Protein AF-A0A4V3MTF3-F1 (afdb_monomer_lite)

Sequence (50 aa):
LMYHSRVTEEALDEHEAILAAFTAGDPRAAEKAMRVHIENSRDRLLPAFE

pLDDT: mean 83.09, std 17.26, range [42.34, 98.0]

Secondary structure (DSSP, 8-state):
--SSSHHHHHHHHHHHHHHHHHHTT-HHHHHHHHHHHHHHHHHHHGGG--

Structure (mmCIF, N/CA/C/O backbone):
data_AF-A0A4V3MTF3-F1
#
_entry.id   AF-A0A4V3MTF3-F1
#
loop_
_atom_site.group_PDB
_atom_site.id
_atom_site.type_symbol
_atom_site.label_atom_id
_atom_site.label_alt_id
_atom_site.label_comp_id
_atom_site.label_asym_id
_atom_site.label_entity_id
_atom_site.label_seq_id
_atom_site.pdbx_PDB_ins_code
_atom_site.Cartn_x
_atom_site.Cartn_y
_atom_site.Cartn_z
_atom_site.occupancy
_atom_site.B_iso_or_equiv
_atom_site.auth_seq_id
_atom_site.auth_comp_id
_atom_site.auth_asym_id
_atom_site.auth_atom_id
_atom_site.pdbx_PDB_model_num
ATOM 1 N N . LEU A 1 1 ? 3.411 4.585 -25.266 1.00 50.53 1 LEU A N 1
ATOM 2 C CA . LEU A 1 1 ? 2.485 5.141 -24.244 1.00 50.53 1 LEU A CA 1
ATOM 3 C C . LEU A 1 1 ? 1.385 4.141 -23.827 1.00 50.53 1 LEU A C 1
ATOM 5 O O . LEU A 1 1 ? 0.310 4.553 -23.426 1.00 50.53 1 LEU A O 1
ATOM 9 N N . MET A 1 2 ? 1.661 2.827 -23.848 1.00 42.34 2 MET A N 1
ATOM 10 C CA . MET A 1 2 ? 0.779 1.771 -23.305 1.00 42.34 2 MET A CA 1
ATOM 11 C C . MET A 1 2 ? 1.206 1.318 -21.892 1.00 42.34 2 MET A C 1
ATOM 13 O O . MET A 1 2 ? 0.804 0.259 -21.435 1.00 42.34 2 MET A O 1
ATOM 17 N N . TYR A 1 3 ? 2.045 2.099 -21.203 1.00 44.31 3 TYR A N 1
ATOM 18 C CA . TYR A 1 3 ? 2.599 1.730 -19.895 1.00 44.31 3 TYR A CA 1
ATOM 19 C C . TYR A 1 3 ? 1.797 2.281 -18.707 1.00 44.31 3 TYR A C 1
ATOM 21 O O . TYR A 1 3 ? 2.081 1.950 -17.568 1.00 44.31 3 TYR A O 1
ATOM 29 N N . HIS A 1 4 ? 0.791 3.130 -18.950 1.00 49.88 4 HIS A N 1
ATOM 30 C CA . HIS A 1 4 ? 0.170 3.913 -17.878 1.00 49.88 4 HIS A CA 1
ATOM 31 C C . HIS A 1 4 ? -1.237 3.480 -17.465 1.00 49.88 4 HIS A C 1
ATOM 33 O O . HIS A 1 4 ? -1.651 3.896 -16.399 1.00 49.88 4 HIS A O 1
ATOM 39 N N . SER A 1 5 ? -1.970 2.661 -18.232 1.00 46.31 5 SER A N 1
ATOM 40 C CA . SER A 1 5 ? -3.357 2.310 -17.859 1.00 46.31 5 SER A CA 1
ATOM 41 C C . SER A 1 5 ? -3.511 0.973 -17.127 1.00 46.31 5 SER A C 1
ATOM 43 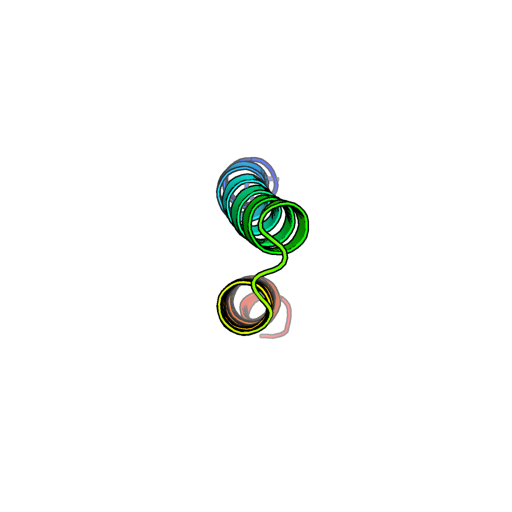O O . SER A 1 5 ? -4.390 0.843 -16.287 1.00 46.31 5 SER A O 1
ATOM 45 N N . ARG A 1 6 ? -2.663 -0.027 -17.403 1.00 48.56 6 ARG A N 1
ATOM 46 C CA . ARG A 1 6 ? -2.684 -1.312 -16.668 1.00 48.56 6 ARG A CA 1
ATOM 47 C C . ARG A 1 6 ? -1.900 -1.240 -15.361 1.00 48.56 6 ARG A C 1
ATOM 49 O O . ARG A 1 6 ? -2.312 -1.804 -14.361 1.00 48.56 6 ARG A O 1
ATOM 56 N N . VAL A 1 7 ? -0.816 -0.461 -15.371 1.00 53.62 7 VAL A N 1
ATOM 57 C CA . VAL A 1 7 ? -0.014 -0.159 -14.180 1.00 53.62 7 VAL A CA 1
ATOM 58 C C . VAL A 1 7 ? -0.821 0.637 -13.149 1.00 53.62 7 VAL A C 1
ATOM 60 O O . VAL A 1 7 ? -0.488 0.584 -11.975 1.00 53.62 7 VAL A O 1
ATOM 63 N N . THR A 1 8 ? -1.892 1.339 -13.539 1.00 59.22 8 THR A N 1
ATOM 64 C CA . THR A 1 8 ? -2.735 2.069 -12.582 1.00 59.22 8 THR A CA 1
ATOM 65 C C . THR A 1 8 ? -3.731 1.187 -11.843 1.00 59.22 8 THR A C 1
ATOM 67 O O . THR A 1 8 ? -3.898 1.406 -10.656 1.00 59.22 8 THR A O 1
ATOM 70 N N . GLU A 1 9 ? -4.374 0.201 -12.476 1.00 62.38 9 GLU A N 1
ATOM 71 C CA . GLU A 1 9 ? -5.371 -0.633 -11.774 1.00 62.38 9 GLU A CA 1
ATOM 72 C C . GLU A 1 9 ? -4.711 -1.577 -10.764 1.00 62.38 9 GLU A C 1
ATOM 74 O O . GLU A 1 9 ? -5.036 -1.521 -9.584 1.00 62.38 9 GLU A O 1
ATOM 79 N N . GLU A 1 10 ? -3.695 -2.342 -11.177 1.00 68.69 10 GLU A N 1
ATOM 80 C CA . GLU A 1 10 ? -2.988 -3.245 -10.255 1.00 68.69 10 GLU A CA 1
ATOM 81 C C . GLU A 1 10 ? -2.278 -2.485 -9.123 1.00 68.69 10 GLU A C 1
ATOM 83 O O . GLU A 1 10 ? -2.270 -2.941 -7.982 1.00 68.69 10 GLU A O 1
ATOM 88 N N . ALA A 1 11 ? -1.720 -1.299 -9.395 1.00 73.81 11 ALA A N 1
ATOM 89 C CA . ALA A 1 11 ? -1.115 -0.488 -8.339 1.00 73.81 11 ALA A CA 1
ATOM 90 C C . ALA A 1 11 ? -2.160 0.103 -7.379 1.00 73.81 11 ALA A C 1
ATOM 92 O O . ALA A 1 11 ? -1.874 0.254 -6.192 1.00 73.81 11 ALA A O 1
ATOM 93 N N . LEU A 1 12 ? -3.362 0.440 -7.860 1.00 82.25 12 LEU A N 1
ATOM 94 C CA . LEU A 1 12 ? -4.443 0.924 -7.000 1.00 82.25 12 LEU A CA 1
ATOM 95 C C . LEU A 1 12 ? -4.961 -0.190 -6.082 1.00 82.25 12 LEU A C 1
ATOM 97 O O . LEU A 1 12 ? -5.104 0.062 -4.887 1.00 82.25 12 LEU A O 1
ATOM 101 N N . ASP A 1 13 ? -5.128 -1.410 -6.595 1.00 87.94 13 ASP A N 1
ATOM 102 C CA . ASP A 1 13 ? -5.530 -2.576 -5.794 1.00 87.94 13 ASP A CA 1
ATOM 103 C C . ASP A 1 13 ? -4.481 -2.911 -4.715 1.00 87.94 13 ASP A C 1
ATOM 105 O O . ASP A 1 13 ? -4.810 -3.171 -3.553 1.00 87.94 13 ASP A O 1
ATOM 109 N N . GLU A 1 14 ? -3.192 -2.851 -5.071 1.00 89.69 14 GLU A N 1
ATOM 110 C CA . GLU A 1 14 ? -2.081 -3.015 -4.123 1.00 89.69 14 GLU A CA 1
ATOM 111 C C . GLU A 1 14 ? -2.132 -1.962 -3.004 1.00 89.69 14 GLU A C 1
ATOM 113 O O . GLU A 1 14 ? -1.959 -2.284 -1.823 1.00 89.69 14 GLU A O 1
ATOM 118 N N . HIS A 1 15 ? -2.383 -0.699 -3.357 1.00 91.81 15 HIS A N 1
ATOM 119 C CA . HIS A 1 15 ? -2.493 0.385 -2.386 1.00 91.81 15 HIS A CA 1
ATOM 120 C C . HIS A 1 15 ? -3.735 0.258 -1.503 1.00 91.81 15 HIS A C 1
ATOM 122 O O . HIS A 1 15 ? -3.639 0.500 -0.297 1.00 91.81 15 HIS A O 1
ATOM 128 N N . GLU A 1 16 ? -4.872 -0.165 -2.053 1.00 93.31 16 GLU A N 1
ATOM 129 C CA . GLU A 1 16 ? -6.083 -0.419 -1.274 1.00 93.31 16 GLU A CA 1
ATOM 130 C C . GLU A 1 16 ? -5.847 -1.523 -0.236 1.00 93.31 16 GLU A C 1
ATOM 132 O O . GLU A 1 16 ? -6.204 -1.353 0.930 1.00 93.31 16 GLU A O 1
ATOM 137 N N . ALA A 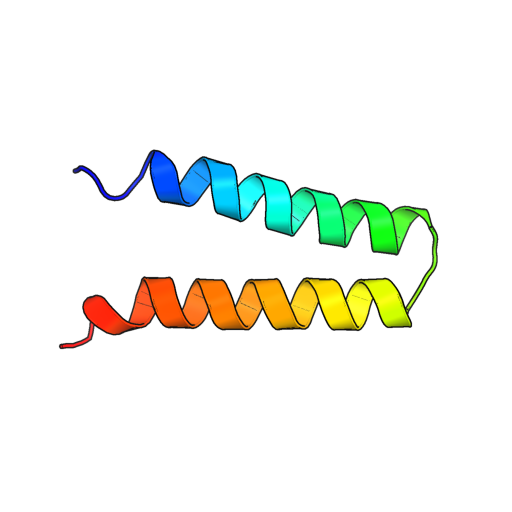1 17 ? -5.146 -2.601 -0.603 1.00 93.56 17 ALA A N 1
ATOM 138 C CA . ALA A 1 17 ? -4.794 -3.671 0.329 1.00 93.56 17 ALA A CA 1
ATOM 139 C C . ALA A 1 17 ? -3.891 -3.190 1.483 1.00 93.56 17 ALA A C 1
ATOM 141 O O . ALA A 1 17 ? -4.086 -3.591 2.636 1.00 93.56 17 ALA A O 1
ATOM 142 N N . ILE A 1 18 ? -2.926 -2.308 1.200 1.00 93.69 18 ILE A N 1
ATOM 143 C CA . ILE A 1 18 ? -2.067 -1.695 2.227 1.00 93.69 18 ILE A CA 1
ATOM 144 C C . ILE A 1 18 ? -2.901 -0.821 3.172 1.00 93.69 18 ILE A C 1
ATOM 146 O O . ILE A 1 18 ? -2.782 -0.939 4.395 1.00 93.69 18 ILE A O 1
ATOM 150 N N . LEU A 1 19 ? -3.759 0.040 2.618 1.00 95.50 19 LEU A N 1
ATOM 151 C CA . LEU A 1 19 ? -4.610 0.932 3.405 1.00 95.50 19 LEU A CA 1
ATOM 152 C C . LEU A 1 19 ? -5.607 0.145 4.259 1.00 95.50 19 LEU A C 1
ATOM 154 O O . LEU A 1 19 ? -5.757 0.453 5.440 1.00 95.50 19 LEU A O 1
ATOM 158 N N . ALA A 1 20 ? -6.213 -0.911 3.716 1.00 96.56 20 ALA A N 1
ATOM 159 C CA . ALA A 1 20 ? -7.109 -1.795 4.455 1.00 96.56 20 ALA A CA 1
ATOM 160 C C . ALA A 1 20 ? -6.402 -2.451 5.651 1.00 96.56 20 ALA A C 1
ATOM 162 O O . ALA A 1 20 ? -6.951 -2.479 6.755 1.00 96.56 20 ALA A O 1
ATOM 163 N N . ALA A 1 21 ? -5.163 -2.920 5.467 1.00 97.25 21 ALA A N 1
ATOM 164 C CA . ALA A 1 21 ? -4.370 -3.496 6.549 1.00 97.25 21 ALA A CA 1
ATOM 165 C C . ALA A 1 21 ? -4.023 -2.468 7.640 1.00 97.25 21 ALA A C 1
ATOM 167 O O . ALA A 1 21 ? -4.100 -2.777 8.832 1.00 97.25 21 ALA A O 1
ATOM 168 N N . PHE A 1 22 ? -3.696 -1.232 7.250 1.00 96.19 22 PHE A N 1
ATOM 169 C CA . PHE A 1 22 ? -3.466 -0.139 8.197 1.00 96.19 22 PHE A CA 1
ATOM 170 C C . PHE A 1 22 ? -4.734 0.246 8.960 1.00 96.19 22 PHE A C 1
ATOM 172 O O . PHE A 1 22 ? -4.681 0.396 10.180 1.00 96.19 22 PHE A O 1
ATOM 179 N N . THR A 1 23 ? -5.878 0.355 8.282 1.00 97.25 23 THR A N 1
ATOM 180 C CA . THR A 1 23 ? -7.168 0.648 8.923 1.00 97.25 23 THR A CA 1
ATOM 181 C C . THR A 1 23 ? -7.586 -0.457 9.891 1.00 97.25 23 THR A C 1
ATOM 183 O O . THR A 1 23 ? -8.127 -0.161 10.954 1.00 97.25 23 THR A O 1
ATOM 186 N N . ALA A 1 24 ? -7.296 -1.719 9.570 1.00 97.06 24 ALA A N 1
ATOM 187 C CA . ALA A 1 24 ? -7.547 -2.850 10.459 1.00 97.06 24 ALA A CA 1
ATOM 188 C C . ALA A 1 24 ? -6.572 -2.927 11.651 1.00 97.06 24 ALA A C 1
ATOM 190 O O . ALA A 1 24 ? -6.812 -3.694 12.583 1.00 97.06 24 ALA A O 1
ATOM 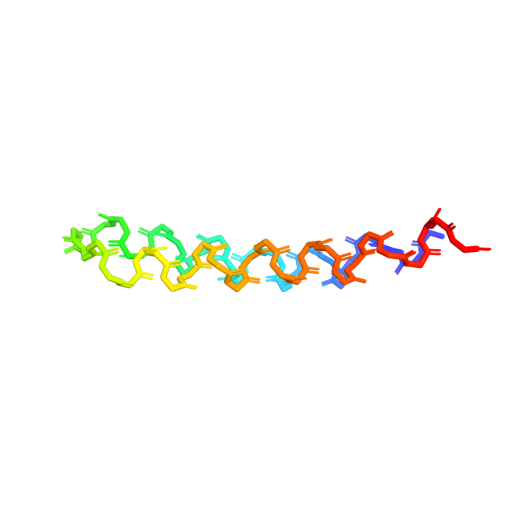191 N N . GLY A 1 25 ? -5.474 -2.161 11.633 1.00 97.25 25 GLY A N 1
ATOM 192 C CA . GLY A 1 25 ? -4.423 -2.243 12.646 1.00 97.25 25 GLY A CA 1
ATOM 193 C C . GLY A 1 25 ? -3.702 -3.595 12.657 1.00 97.25 25 GLY A C 1
ATOM 194 O O . GLY A 1 25 ? -3.202 -4.002 13.704 1.00 97.25 25 GLY A O 1
ATOM 195 N N . ASP A 1 26 ? -3.663 -4.300 11.519 1.00 98.00 26 ASP A N 1
ATOM 196 C CA . ASP A 1 26 ? -3.029 -5.615 11.398 1.00 98.00 26 ASP A CA 1
ATOM 197 C C . ASP A 1 26 ? -1.601 -5.475 10.834 1.00 98.00 26 ASP A C 1
ATOM 199 O O . ASP A 1 26 ? -1.412 -5.330 9.619 1.00 98.00 26 ASP A O 1
ATOM 203 N N . PRO A 1 27 ? -0.562 -5.551 11.689 1.00 95.62 27 PRO A N 1
ATOM 204 C CA . PRO A 1 27 ? 0.819 -5.394 11.248 1.00 95.62 27 PRO A CA 1
ATOM 205 C C . PRO A 1 27 ? 1.288 -6.524 10.322 1.00 95.62 27 PRO A C 1
ATOM 207 O O . PRO A 1 27 ? 2.153 -6.292 9.479 1.00 95.62 27 PRO A O 1
ATOM 210 N N . ARG A 1 28 ? 0.729 -7.738 10.436 1.00 97.12 28 ARG A N 1
ATOM 211 C CA . ARG A 1 28 ? 1.106 -8.869 9.569 1.00 97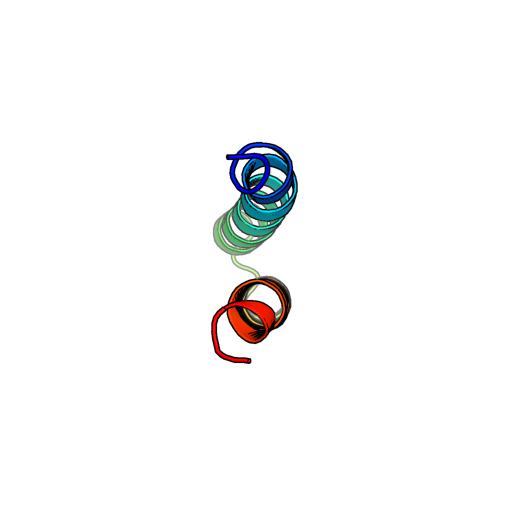.12 28 ARG A CA 1
ATOM 212 C C . ARG A 1 28 ? 0.493 -8.715 8.184 1.00 97.12 28 ARG A C 1
ATOM 214 O O . ARG A 1 28 ? 1.170 -8.965 7.187 1.00 97.12 28 ARG A O 1
ATOM 221 N N . ALA A 1 29 ? -0.768 -8.290 8.117 1.00 95.56 29 ALA A N 1
ATOM 222 C CA . ALA A 1 29 ? -1.414 -7.976 6.846 1.00 95.56 29 ALA A CA 1
ATOM 223 C C . ALA A 1 29 ? -0.693 -6.822 6.136 1.00 95.56 29 ALA A C 1
ATOM 225 O O . ALA A 1 29 ? -0.445 -6.909 4.934 1.00 95.56 29 ALA A O 1
ATOM 226 N N . ALA A 1 30 ? -0.281 -5.796 6.885 1.00 96.81 30 ALA A N 1
ATOM 227 C CA . ALA A 1 30 ? 0.447 -4.657 6.342 1.00 96.81 30 ALA A CA 1
ATOM 228 C C . ALA A 1 30 ? 1.822 -5.055 5.788 1.00 96.81 30 ALA A C 1
ATOM 230 O O . ALA A 1 30 ? 2.173 -4.660 4.676 1.00 96.81 30 ALA A O 1
ATOM 231 N N . GLU A 1 31 ? 2.582 -5.878 6.521 1.00 97.75 31 GLU A N 1
ATOM 232 C CA . GLU A 1 31 ? 3.868 -6.402 6.042 1.00 97.75 31 GLU A CA 1
ATOM 233 C C . GLU A 1 31 ? 3.691 -7.188 4.738 1.00 97.75 31 GLU A C 1
ATOM 235 O O . GLU A 1 31 ? 4.413 -6.962 3.763 1.00 97.75 31 GLU A O 1
ATOM 240 N N . LYS A 1 32 ? 2.706 -8.094 4.700 1.00 97.25 32 LYS A N 1
ATOM 241 C CA . LYS A 1 32 ? 2.421 -8.908 3.517 1.00 97.25 32 LYS A CA 1
ATOM 242 C C . LYS A 1 32 ? 2.032 -8.040 2.319 1.00 97.25 32 LYS A C 1
ATOM 244 O O . LYS A 1 32 ? 2.574 -8.248 1.235 1.00 97.25 32 LYS A O 1
ATOM 249 N N . ALA A 1 33 ? 1.125 -7.082 2.509 1.00 95.56 33 ALA A N 1
ATOM 250 C CA . ALA A 1 33 ? 0.673 -6.187 1.446 1.00 95.56 33 ALA A CA 1
ATOM 251 C C . ALA A 1 33 ? 1.831 -5.336 0.897 1.00 95.56 33 ALA A C 1
ATOM 253 O O . ALA A 1 33 ? 2.007 -5.231 -0.315 1.00 95.56 33 ALA A O 1
ATOM 254 N N . MET A 1 34 ? 2.685 -4.814 1.782 1.00 95.31 34 MET A N 1
ATOM 255 C CA . MET A 1 34 ? 3.850 -4.022 1.385 1.00 95.31 34 MET A CA 1
ATOM 256 C C . MET A 1 34 ? 4.893 -4.848 0.622 1.00 95.31 34 MET A C 1
ATOM 258 O O . MET A 1 34 ? 5.476 -4.367 -0.349 1.00 95.31 34 MET A O 1
ATOM 262 N N . ARG A 1 35 ? 5.117 -6.104 1.025 1.00 95.94 35 ARG A N 1
ATOM 263 C CA . ARG A 1 35 ? 6.038 -7.011 0.327 1.00 95.94 35 ARG A CA 1
ATOM 264 C C . ARG A 1 35 ? 5.602 -7.245 -1.118 1.00 95.94 35 ARG A C 1
ATOM 266 O O . ARG A 1 35 ? 6.409 -7.058 -2.023 1.00 95.94 35 ARG A O 1
ATOM 273 N N . VAL A 1 36 ? 4.326 -7.575 -1.317 1.00 94.06 36 VAL A N 1
ATOM 274 C CA . VAL A 1 36 ? 3.745 -7.790 -2.653 1.00 94.06 36 VAL A CA 1
ATOM 275 C C . VAL A 1 36 ? 3.854 -6.525 -3.508 1.00 94.06 36 VAL A C 1
ATOM 277 O O . VAL A 1 36 ? 4.304 -6.593 -4.647 1.00 94.06 36 VAL A O 1
ATOM 280 N N . HIS A 1 37 ? 3.531 -5.359 -2.945 1.00 93.38 37 HIS A N 1
ATOM 281 C CA . HIS A 1 37 ? 3.634 -4.081 -3.653 1.00 93.38 37 HIS A CA 1
ATOM 282 C C . HIS A 1 37 ? 5.057 -3.782 -4.165 1.00 93.38 37 HIS A C 1
ATOM 284 O O . HIS A 1 37 ? 5.241 -3.329 -5.299 1.00 93.38 37 HIS A O 1
ATOM 290 N N . ILE A 1 38 ? 6.082 -4.051 -3.348 1.00 92.12 38 ILE A N 1
ATOM 291 C CA . ILE A 1 38 ? 7.487 -3.834 -3.726 1.00 92.12 38 ILE A CA 1
ATOM 292 C C . ILE A 1 38 ? 7.933 -4.835 -4.796 1.00 92.12 38 ILE A C 1
ATOM 294 O O . ILE A 1 38 ? 8.601 -4.437 -5.751 1.00 92.12 38 ILE A O 1
ATOM 298 N N . GLU A 1 39 ? 7.567 -6.111 -4.660 1.00 93.75 39 GLU A N 1
ATOM 299 C CA . GLU A 1 39 ? 7.894 -7.157 -5.639 1.00 93.75 39 GLU A CA 1
ATOM 300 C C . GLU A 1 39 ? 7.281 -6.842 -7.007 1.00 93.75 39 GLU A C 1
ATOM 302 O O . GLU A 1 39 ? 8.003 -6.795 -8.004 1.00 93.75 39 GLU A O 1
ATOM 307 N N . ASN A 1 40 ? 5.997 -6.486 -7.042 1.00 89.94 40 ASN A N 1
ATOM 308 C CA . ASN A 1 40 ? 5.322 -6.100 -8.278 1.00 89.94 40 ASN A CA 1
ATOM 309 C C . ASN A 1 40 ? 5.925 -4.821 -8.874 1.00 89.94 40 ASN A C 1
ATOM 311 O O . ASN A 1 40 ? 6.127 -4.725 -10.084 1.00 89.94 40 ASN A O 1
ATOM 315 N N . SER A 1 41 ? 6.272 -3.835 -8.041 1.00 87.31 41 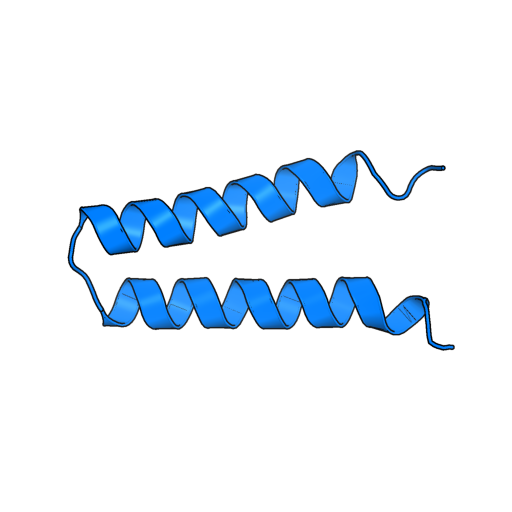SER A N 1
ATOM 316 C CA . SER A 1 41 ? 6.930 -2.608 -8.508 1.00 87.31 41 SER A CA 1
ATOM 317 C C . SER A 1 41 ? 8.315 -2.875 -9.092 1.00 87.31 41 SER A C 1
ATOM 319 O O . SER A 1 41 ? 8.668 -2.277 -10.108 1.00 87.31 41 SER A O 1
ATOM 321 N N . ARG A 1 42 ? 9.084 -3.795 -8.500 1.00 88.50 42 ARG A N 1
ATOM 322 C CA . ARG A 1 42 ? 10.370 -4.248 -9.042 1.00 88.50 42 ARG A CA 1
ATOM 323 C C . ARG A 1 42 ? 10.180 -4.921 -10.395 1.00 88.50 42 ARG A C 1
ATOM 325 O O . ARG A 1 42 ? 10.886 -4.571 -11.334 1.00 88.50 42 ARG A O 1
ATOM 332 N N . ASP A 1 43 ? 9.235 -5.846 -10.502 1.00 88.94 43 ASP A N 1
ATOM 333 C CA . ASP A 1 43 ? 9.007 -6.610 -11.731 1.00 88.94 43 ASP A CA 1
ATOM 334 C C . ASP A 1 43 ? 8.489 -5.706 -12.862 1.00 88.94 43 ASP A C 1
ATOM 336 O O . ASP A 1 43 ? 8.877 -5.873 -14.017 1.00 88.94 43 ASP A O 1
ATOM 340 N N . ARG A 1 44 ? 7.712 -4.664 -12.528 1.00 86.12 44 ARG A N 1
ATOM 341 C CA . ARG A 1 44 ? 7.360 -3.575 -13.455 1.00 86.12 44 ARG A CA 1
ATOM 342 C C . ARG A 1 44 ? 8.568 -2.713 -13.840 1.00 86.12 44 ARG A C 1
ATOM 344 O O . ARG A 1 44 ? 8.613 -2.178 -14.940 1.00 86.12 44 ARG A O 1
ATOM 351 N N . LEU A 1 45 ? 9.538 -2.506 -12.960 1.00 84.75 45 LEU A N 1
ATOM 352 C CA . LEU A 1 45 ? 10.700 -1.664 -13.264 1.00 84.75 45 LEU A CA 1
ATOM 353 C C . LEU A 1 45 ? 11.786 -2.405 -14.052 1.00 84.75 45 LEU A C 1
ATOM 355 O O . LEU A 1 45 ? 12.477 -1.772 -14.844 1.00 84.75 45 LEU A O 1
ATOM 359 N N . LEU A 1 46 ? 11.921 -3.719 -13.871 1.00 85.94 46 LEU A N 1
ATOM 360 C CA . LEU A 1 46 ? 13.004 -4.527 -14.440 1.00 85.94 46 LEU A CA 1
ATOM 361 C C . LEU A 1 46 ? 13.169 -4.387 -15.972 1.00 85.94 46 LEU A C 1
ATOM 363 O O . LEU A 1 46 ? 14.299 -4.153 -16.399 1.00 85.94 46 LEU A O 1
ATOM 367 N N . PRO A 1 47 ? 12.102 -4.399 -16.802 1.00 84.75 47 PRO A N 1
ATOM 368 C CA . PRO A 1 47 ? 12.231 -4.249 -18.256 1.00 84.75 47 PRO A CA 1
ATOM 369 C C . PRO A 1 47 ? 12.748 -2.879 -18.718 1.00 84.75 47 PRO A C 1
ATOM 371 O O . PRO A 1 47 ? 13.063 -2.716 -19.889 1.00 84.75 47 PRO A O 1
ATOM 374 N N . ALA A 1 48 ? 12.783 -1.870 -17.841 1.00 78.06 48 ALA A N 1
ATOM 375 C CA . ALA A 1 48 ? 13.322 -0.550 -18.169 1.00 78.06 48 ALA A CA 1
ATOM 376 C C . ALA A 1 48 ? 14.856 -0.473 -18.041 1.00 78.06 48 ALA A C 1
ATOM 378 O O . ALA A 1 48 ? 15.437 0.560 -18.376 1.00 78.06 48 ALA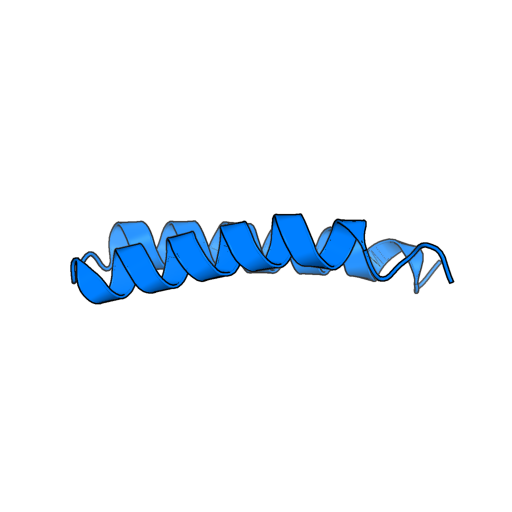 A O 1
ATOM 379 N N . PHE A 1 49 ? 15.500 -1.530 -17.534 1.00 75.00 49 PHE A N 1
ATOM 380 C CA . PHE A 1 49 ? 16.946 -1.599 -17.297 1.00 75.00 49 PHE A CA 1
ATOM 381 C C . PHE A 1 49 ? 17.678 -2.612 -18.202 1.00 75.00 49 PHE A C 1
ATOM 383 O O . PHE A 1 49 ? 18.892 -2.761 -18.054 1.00 75.00 49 PHE A O 1
ATOM 390 N N . GLU A 1 50 ? 16.972 -3.267 -19.130 1.00 58.19 50 GLU A N 1
ATOM 391 C CA . GLU A 1 50 ? 17.501 -4.194 -20.153 1.00 58.19 50 GLU A CA 1
ATOM 392 C C . GLU A 1 50 ? 17.331 -3.617 -21.567 1.00 58.19 50 GLU A C 1
ATOM 394 O O . GLU A 1 50 ? 18.248 -3.822 -22.396 1.00 58.19 50 GLU A O 1
#

Foldseek 3Di:
DVLPPVCVPVLVVLVVQLVVCVVVVPPVSNVVSVVVNVVVVCVSCVVVVD

Radius of gyration: 12.57 Å; chains: 1; bounding box: 25×14×37 Å